Protein AF-M5EQW5-F1 (afdb_monomer)

Solvent-accessible surface area (backbone atoms only — not comparable to full-atom values): 9753 Å² total; per-residue (Å²): 136,73,82,73,71,78,78,40,62,32,66,61,55,82,44,81,68,73,25,91,42,50,46,78,41,58,70,82,49,92,64,25,23,41,33,27,66,60,84,42,54,27,28,32,31,38,38,28,16,34,90,85,70,48,81,58,46,71,46,79,42,71,36,50,47,76,36,73,44,80,55,59,58,86,21,30,33,40,26,43,65,37,63,43,69,68,61,92,70,88,64,86,80,49,60,92,35,48,46,78,45,80,47,77,56,98,62,33,34,35,34,34,38,31,26,69,30,84,82,45,53,41,59,50,33,33,39,35,24,45,56,90,46,78,73,48,77,51,67,46,56,37,46,44,62,34,69,43,86,68,51,69,44,48,51,91,49,41,64,44,76,45,75,56,58,82,63,78,82,80,127

Organism: NCBI:txid1297569

Mean predicted aligned error: 12.32 Å

Radius of gyration: 16.64 Å; Cα contacts (8 Å, |Δi|>4): 388; chains: 1; bounding box: 41×38×47 Å

Nearest PDB structures (foldseek):
  2xsk-assembly1_A  TM=4.356E-01  e=1.406E+00  Escherichia coli
  3rj2-assembly1_X  TM=3.440E-01  e=1.129E+00  Singapore grouper iridovirus
  3cmg-assembly1_A  TM=2.013E-01  e=9.065E-02  Bacteroides fragilis NCTC 9343
  3idu-assembly1_A  TM=4.385E-01  e=5.240E+00  Pyrococcus furiosus

Sequence (171 aa):
MSESYKNHAGILNKIDLGGGCADFTNLGTNNPKLFNKCGRQKTIKVVNWDKNGNPVATRWFHLEDGRERPVAFPGFQMAISEVREFEDKGDDDGSALISLTKQTHSGYVVWDIENRSPDRWNAISYSAFYGTRKFMDVTYALAPTERINFWGAFEDENPLMYLNWSRLDPY

Structure (mmCIF, N/CA/C/O backbone):
data_AF-M5EQW5-F1
#
_entry.id   AF-M5EQW5-F1
#
loop_
_atom_site.group_PDB
_atom_site.id
_atom_site.type_symbol
_atom_site.label_atom_id
_atom_site.label_alt_id
_atom_site.label_comp_id
_atom_site.label_asym_id
_atom_site.label_entity_id
_atom_site.label_seq_id
_atom_site.pdbx_PDB_ins_code
_atom_site.Cartn_x
_atom_site.Cartn_y
_atom_site.Cartn_z
_atom_site.occupancy
_atom_site.B_iso_or_equiv
_atom_site.auth_seq_id
_atom_site.auth_comp_id
_atom_site.auth_asym_id
_atom_site.auth_atom_id
_atom_site.pdbx_PDB_model_num
ATOM 1 N N . MET A 1 1 ? 9.150 12.277 -12.974 1.00 36.41 1 MET A N 1
ATOM 2 C CA . MET A 1 1 ? 8.219 12.166 -11.829 1.00 36.41 1 MET A CA 1
ATOM 3 C C . MET A 1 1 ? 7.215 13.304 -11.953 1.00 36.41 1 MET A C 1
ATOM 5 O O . MET A 1 1 ? 7.630 14.450 -11.867 1.00 36.41 1 MET A O 1
ATOM 9 N N . SER A 1 2 ? 5.962 13.007 -12.311 1.00 30.52 2 SER A N 1
ATOM 10 C CA . SER A 1 2 ? 4.927 14.000 -12.647 1.00 30.52 2 SER A CA 1
ATOM 11 C C . SER A 1 2 ? 4.398 14.735 -11.409 1.00 30.52 2 SER A C 1
ATOM 13 O O . SER A 1 2 ? 4.364 14.193 -10.315 1.00 30.52 2 SER A O 1
ATOM 15 N N . GLU A 1 3 ? 3.965 15.984 -11.566 1.00 26.56 3 GLU A N 1
ATOM 16 C CA . GLU A 1 3 ? 3.531 16.878 -10.480 1.00 26.56 3 GLU A CA 1
ATOM 17 C C . GLU A 1 3 ? 2.278 16.426 -9.694 1.00 26.56 3 GLU A C 1
ATOM 19 O O . GLU A 1 3 ? 1.922 17.071 -8.706 1.00 26.56 3 GLU A O 1
ATOM 24 N N . SER A 1 4 ? 1.621 15.312 -10.050 1.00 35.16 4 SER A N 1
ATOM 25 C CA . SER A 1 4 ? 0.377 14.878 -9.386 1.00 35.16 4 SER A CA 1
ATOM 26 C C . SER A 1 4 ? 0.576 14.339 -7.959 1.00 35.16 4 SER A C 1
ATOM 28 O O . SER A 1 4 ? -0.380 14.296 -7.180 1.00 35.16 4 SER A O 1
ATOM 30 N N . TYR A 1 5 ? 1.812 14.004 -7.564 1.00 36.44 5 TYR A N 1
ATOM 31 C CA . TYR A 1 5 ? 2.128 13.490 -6.222 1.00 36.44 5 TYR A CA 1
ATOM 32 C C . TYR A 1 5 ? 1.870 14.495 -5.093 1.00 36.44 5 TYR A C 1
ATOM 34 O O . TYR A 1 5 ? 1.563 14.094 -3.973 1.00 36.44 5 TYR A O 1
ATOM 42 N N . LYS A 1 6 ? 1.997 15.802 -5.357 1.00 36.28 6 LYS A N 1
ATOM 43 C CA . LYS A 1 6 ? 1.985 16.823 -4.294 1.00 36.28 6 LYS A CA 1
ATOM 44 C C . LYS A 1 6 ? 0.599 17.097 -3.701 1.00 36.28 6 LYS A C 1
ATOM 46 O O . LYS A 1 6 ? 0.527 17.636 -2.604 1.00 36.28 6 LYS A O 1
ATOM 51 N N . ASN A 1 7 ? -0.478 16.693 -4.375 1.00 38.28 7 ASN A N 1
ATOM 52 C CA . ASN A 1 7 ? -1.844 17.079 -3.999 1.00 38.28 7 ASN A CA 1
ATOM 53 C C . ASN A 1 7 ? -2.692 15.965 -3.365 1.00 38.28 7 ASN A C 1
ATOM 55 O O . ASN A 1 7 ? -3.861 16.204 -3.078 1.00 38.28 7 ASN A O 1
ATOM 59 N N . HIS A 1 8 ? -2.130 14.776 -3.122 1.00 39.88 8 HIS A N 1
ATOM 60 C CA . HIS A 1 8 ? -2.871 13.651 -2.526 1.00 39.88 8 HIS A CA 1
ATOM 61 C C . HIS A 1 8 ? -2.487 13.365 -1.066 1.00 39.88 8 HIS A C 1
ATOM 63 O O . HIS A 1 8 ? -3.078 12.494 -0.433 1.00 39.88 8 HIS A O 1
ATOM 69 N N . ALA A 1 9 ? -1.529 14.108 -0.503 1.00 43.44 9 ALA A N 1
ATOM 70 C CA . ALA A 1 9 ? -1.245 14.076 0.927 1.00 43.44 9 ALA A CA 1
ATOM 71 C C . ALA A 1 9 ? -2.292 14.927 1.660 1.00 43.44 9 ALA A C 1
ATOM 73 O O . ALA A 1 9 ? -2.102 16.118 1.900 1.00 43.44 9 ALA A O 1
ATOM 74 N N . GLY A 1 10 ? -3.439 14.320 1.955 1.00 40.41 10 GLY A N 1
ATOM 75 C CA . GLY A 1 10 ? -4.458 14.916 2.804 1.00 40.41 10 GLY A CA 1
ATOM 76 C C . GLY A 1 10 ? -3.909 15.377 4.149 1.00 40.41 10 GLY A C 1
ATOM 77 O O . GLY A 1 10 ? -3.150 14.652 4.795 1.00 40.41 10 GLY A O 1
ATOM 78 N N . ILE A 1 11 ? -4.323 16.562 4.603 1.00 45.69 11 ILE A N 1
ATOM 79 C CA . ILE A 1 11 ? -4.171 16.951 6.007 1.00 45.69 11 ILE A CA 1
ATOM 80 C C . ILE A 1 11 ? -5.033 15.986 6.821 1.00 45.69 11 ILE A C 1
ATOM 82 O O . ILE A 1 11 ? -6.259 16.048 6.804 1.00 45.69 11 ILE A O 1
ATOM 86 N N . LEU A 1 12 ? -4.367 15.068 7.511 1.00 52.72 12 LEU A N 1
ATOM 87 C CA . LEU A 1 12 ? -4.987 14.082 8.383 1.00 52.72 12 LEU A CA 1
ATOM 88 C C . LEU A 1 12 ? -5.749 14.754 9.523 1.00 52.72 12 LEU A C 1
ATOM 90 O O . LEU A 1 12 ? -5.180 15.106 10.554 1.00 52.72 12 LEU A O 1
ATOM 94 N N . ASN A 1 13 ? -7.060 14.865 9.352 1.00 52.28 13 ASN A N 1
ATOM 95 C CA . ASN A 1 13 ? -7.970 15.135 10.451 1.00 52.28 13 ASN A CA 1
ATOM 96 C C . ASN A 1 13 ? -8.268 13.807 11.144 1.00 52.28 13 ASN A C 1
ATOM 98 O O . ASN A 1 13 ? -9.056 13.008 10.644 1.00 52.28 13 ASN A O 1
ATOM 102 N N . LYS A 1 14 ? -7.600 13.556 12.274 1.00 54.47 14 LYS A N 1
ATOM 103 C CA . LYS A 1 14 ? -7.862 12.393 13.126 1.00 54.47 14 LYS A CA 1
ATOM 104 C C . LYS A 1 14 ? -9.332 12.406 13.553 1.00 54.47 14 LYS A C 1
ATOM 106 O O . LYS A 1 14 ? -9.741 13.277 14.316 1.00 54.47 14 LYS A O 1
ATOM 111 N N . ILE A 1 15 ? -10.097 11.415 13.108 1.00 55.00 15 ILE A N 1
ATOM 112 C CA . ILE A 1 15 ? -11.393 11.077 13.698 1.00 55.00 15 ILE A CA 1
ATOM 113 C C . ILE A 1 15 ? -11.180 9.763 14.448 1.00 55.00 15 ILE A C 1
ATOM 115 O O . ILE A 1 15 ? -10.994 8.713 13.836 1.00 55.00 15 ILE A O 1
ATOM 119 N N . ASP A 1 16 ? -11.106 9.839 15.774 1.00 54.22 16 ASP A N 1
ATOM 120 C CA . ASP A 1 16 ? -11.009 8.655 16.627 1.00 54.22 16 ASP A CA 1
ATOM 121 C C . ASP A 1 16 ? -12.430 8.174 16.933 1.00 54.22 16 ASP A C 1
ATOM 123 O O . ASP A 1 16 ? -13.146 8.791 17.719 1.00 54.22 16 ASP A O 1
ATOM 127 N N . LEU A 1 17 ? -12.865 7.115 16.247 1.00 53.16 17 LEU A N 1
ATOM 128 C CA . LEU A 1 17 ? -14.200 6.532 16.422 1.00 53.16 17 LEU A CA 1
ATOM 129 C C . LEU A 1 17 ? -14.217 5.392 17.459 1.00 53.16 17 LEU A C 1
ATOM 131 O O . LEU A 1 17 ? -15.228 4.705 17.579 1.00 53.16 17 LEU A O 1
ATOM 135 N N . GLY A 1 18 ? -13.128 5.194 18.221 1.00 52.00 18 GLY A N 1
ATOM 136 C CA . GLY A 1 18 ? -13.068 4.202 19.306 1.00 52.00 18 GLY A CA 1
ATOM 137 C C . GLY A 1 18 ? -11.816 3.318 19.334 1.00 52.00 18 GLY A C 1
ATOM 138 O O . GLY A 1 18 ? -11.889 2.183 19.798 1.00 52.00 18 GLY A O 1
ATOM 139 N N . GLY A 1 19 ? -10.667 3.793 18.843 1.00 55.34 19 GLY A N 1
ATOM 140 C CA . GLY A 1 19 ? -9.474 2.971 18.609 1.00 55.34 19 GLY A CA 1
ATOM 141 C C . GLY A 1 19 ? -8.293 3.237 19.542 1.00 55.34 19 GLY A C 1
ATOM 142 O O . GLY A 1 19 ? -7.162 3.049 19.114 1.00 55.34 19 GLY A O 1
ATOM 143 N N . GLY A 1 20 ? -8.519 3.674 20.787 1.00 71.38 20 GLY A N 1
ATOM 144 C CA . GLY A 1 20 ? -7.552 4.416 21.624 1.00 71.38 20 GLY A CA 1
ATOM 145 C C . GLY A 1 20 ? -6.122 3.869 21.823 1.00 71.38 20 GLY A C 1
ATOM 146 O O . GLY A 1 20 ? -5.257 4.603 22.307 1.00 71.38 20 GLY A O 1
ATOM 147 N N . CYS A 1 21 ? -5.830 2.620 21.450 1.00 83.38 21 CYS A N 1
ATOM 148 C CA . CYS A 1 21 ? -4.487 2.040 21.506 1.00 83.38 21 CYS A CA 1
ATOM 149 C C . CYS A 1 21 ? -3.774 1.910 20.142 1.00 83.38 21 CYS A C 1
ATOM 151 O O . CYS A 1 21 ? -2.619 1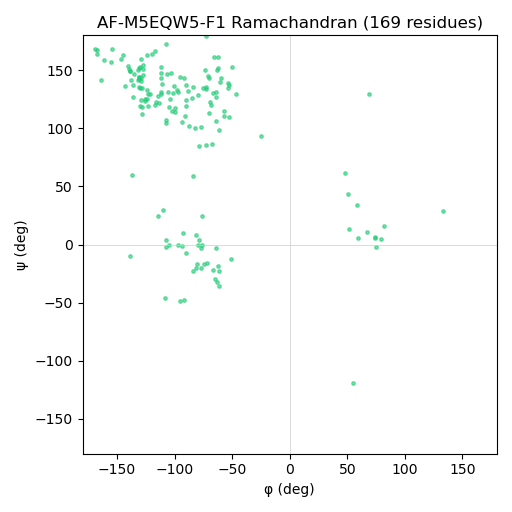.499 20.105 1.00 83.38 21 CYS A O 1
ATOM 153 N N . ALA A 1 22 ? -4.399 2.309 19.036 1.00 86.19 22 ALA A N 1
ATOM 154 C CA . ALA A 1 22 ? -3.723 2.573 17.768 1.00 86.19 22 ALA A CA 1
ATOM 155 C C . ALA A 1 22 ? -3.781 4.074 17.468 1.00 86.19 22 ALA A C 1
ATOM 157 O O . ALA A 1 22 ? -4.728 4.755 17.855 1.00 86.19 22 ALA A O 1
ATOM 158 N N . ASP A 1 23 ? -2.761 4.609 16.808 1.00 87.31 23 ASP A N 1
ATOM 159 C CA . ASP A 1 23 ? -2.720 6.033 16.481 1.00 87.31 23 ASP A CA 1
ATOM 160 C C . ASP A 1 23 ? -2.052 6.285 15.138 1.00 87.31 23 ASP A C 1
ATOM 162 O O . ASP A 1 23 ? -1.320 5.440 14.624 1.00 87.31 23 ASP A O 1
ATOM 166 N N . PHE A 1 24 ? -2.274 7.474 14.591 1.00 84.44 24 PHE A N 1
ATOM 167 C CA . PHE A 1 24 ? -1.453 7.953 13.496 1.00 84.44 24 PHE A CA 1
ATOM 168 C C . PHE A 1 24 ? -0.257 8.735 14.039 1.00 84.44 24 PHE A C 1
ATOM 170 O O . PHE A 1 24 ? -0.392 9.575 14.928 1.00 84.44 24 PHE A O 1
ATOM 177 N N . THR A 1 25 ? 0.916 8.501 13.465 1.00 83.12 25 THR A N 1
ATOM 178 C CA . THR A 1 25 ? 2.125 9.292 13.698 1.00 83.12 25 THR A CA 1
ATOM 179 C C . THR A 1 25 ? 2.556 9.968 12.399 1.00 83.12 25 THR A C 1
ATOM 181 O O . THR A 1 25 ? 2.063 9.663 11.309 1.00 83.12 25 THR A O 1
ATOM 184 N N . ASN A 1 26 ? 3.466 10.938 12.512 1.00 77.38 26 ASN A N 1
ATOM 185 C CA . ASN A 1 26 ? 4.018 11.667 11.367 1.00 77.38 26 ASN A CA 1
ATOM 186 C C . ASN A 1 26 ? 2.953 12.391 10.505 1.00 77.38 26 ASN A C 1
ATOM 188 O O . ASN A 1 26 ? 3.072 12.482 9.280 1.00 77.38 26 ASN A O 1
ATOM 192 N N . LEU A 1 27 ? 1.895 12.890 11.158 1.00 75.56 27 LEU A N 1
ATOM 193 C CA . LEU A 1 27 ? 0.831 13.685 10.539 1.00 75.56 27 LEU A CA 1
ATOM 194 C C . LEU A 1 27 ? 1.373 15.002 9.963 1.00 75.56 27 LEU A C 1
ATOM 196 O O . LEU A 1 27 ? 2.360 15.542 10.454 1.00 75.56 27 LEU A O 1
ATOM 200 N N . GLY A 1 28 ? 0.719 15.532 8.924 1.00 65.06 28 GLY A N 1
ATOM 201 C CA . GLY A 1 28 ? 1.148 16.772 8.258 1.00 65.06 28 GLY A CA 1
ATOM 202 C C . GLY A 1 28 ? 2.394 16.617 7.378 1.00 65.06 28 GLY A C 1
ATOM 203 O O . GLY A 1 28 ? 2.894 17.603 6.842 1.00 65.06 28 GLY A O 1
ATOM 204 N N . THR A 1 29 ? 2.886 15.387 7.209 1.00 67.75 29 THR A N 1
ATOM 205 C CA . THR A 1 29 ? 3.959 15.044 6.270 1.00 67.75 29 THR A CA 1
ATOM 206 C C . THR A 1 29 ? 3.408 14.264 5.076 1.00 67.75 29 THR A C 1
ATOM 208 O O . THR A 1 29 ? 2.253 13.843 5.064 1.00 67.75 29 THR A O 1
ATOM 211 N N . ASN A 1 30 ? 4.253 14.021 4.076 1.00 62.94 30 ASN A N 1
ATOM 212 C CA . ASN A 1 30 ? 3.942 13.132 2.954 1.00 62.94 30 ASN A CA 1
ATOM 213 C C . ASN A 1 30 ? 4.098 11.634 3.290 1.00 62.94 30 ASN A C 1
ATOM 215 O O . ASN A 1 30 ? 3.960 10.802 2.398 1.00 62.94 30 ASN A O 1
ATOM 219 N N . ASN A 1 31 ? 4.410 11.284 4.543 1.00 69.44 31 ASN A N 1
ATOM 220 C CA . ASN A 1 31 ? 4.608 9.906 4.986 1.00 69.44 31 ASN A CA 1
ATOM 221 C C . ASN A 1 31 ? 3.943 9.652 6.349 1.00 69.44 31 ASN A C 1
ATOM 223 O O . ASN A 1 31 ? 4.635 9.338 7.325 1.00 69.44 31 ASN A O 1
ATOM 227 N N . PRO A 1 32 ? 2.619 9.828 6.459 1.00 75.06 32 PRO A N 1
ATOM 228 C CA . PRO A 1 32 ? 1.929 9.491 7.688 1.00 75.06 32 PRO A CA 1
ATOM 229 C C . PRO A 1 32 ? 2.054 7.993 7.960 1.00 75.06 32 PRO A C 1
ATOM 231 O O . PRO A 1 32 ? 2.171 7.173 7.045 1.00 75.06 32 PRO A O 1
ATOM 234 N N . LYS A 1 33 ? 2.041 7.628 9.238 1.00 79.62 33 LYS A N 1
ATOM 235 C CA . LYS A 1 33 ? 2.194 6.241 9.668 1.00 79.62 33 LYS A CA 1
ATOM 236 C C . LYS A 1 33 ? 1.096 5.858 10.640 1.00 79.62 33 LYS A C 1
ATOM 238 O O . LYS A 1 33 ? 0.561 6.698 11.350 1.00 79.62 33 LYS A O 1
ATOM 243 N N . LEU A 1 34 ? 0.785 4.575 10.671 1.00 83.12 34 LEU A N 1
ATOM 244 C CA . LEU A 1 34 ? -0.064 3.939 11.658 1.00 83.12 34 LEU A CA 1
ATOM 245 C C . LEU A 1 34 ? 0.832 3.286 12.708 1.00 83.12 34 LEU A C 1
ATOM 247 O O . LEU A 1 34 ? 1.779 2.594 12.346 1.00 83.12 34 LEU A O 1
ATOM 251 N N . PHE A 1 35 ? 0.535 3.490 13.983 1.00 87.19 35 PHE A N 1
ATOM 252 C CA . PHE A 1 35 ? 1.294 2.980 15.117 1.00 87.19 35 PHE A CA 1
ATOM 253 C C . PHE A 1 35 ? 0.390 2.156 16.035 1.00 87.19 35 PHE A C 1
ATOM 255 O O . PHE A 1 35 ? -0.702 2.599 16.393 1.00 87.19 35 PHE A O 1
ATOM 262 N N . ASN A 1 36 ? 0.850 0.970 16.433 1.00 86.12 36 ASN A N 1
ATOM 263 C CA . ASN A 1 36 ? 0.166 0.124 17.409 1.00 86.12 36 ASN A CA 1
ATOM 264 C C . ASN A 1 36 ? 0.848 0.237 18.785 1.00 86.12 36 ASN A C 1
ATOM 266 O O . ASN A 1 36 ? 1.988 -0.191 18.939 1.00 86.12 36 ASN A O 1
ATOM 270 N N . LYS A 1 37 ? 0.135 0.773 19.785 1.00 91.19 37 LYS A N 1
ATOM 271 C CA . LYS A 1 37 ? 0.557 0.857 21.200 1.00 91.19 37 LYS A CA 1
ATOM 272 C C . LYS A 1 37 ? -0.321 0.002 22.124 1.00 91.19 37 LYS A C 1
ATOM 274 O O . LYS A 1 37 ? -0.473 0.311 23.304 1.00 91.19 37 LYS A O 1
ATOM 279 N N . CYS A 1 38 ? -0.964 -1.035 21.589 1.00 85.19 38 CYS A N 1
ATOM 280 C CA . CYS A 1 38 ? -1.935 -1.854 22.313 1.00 85.19 38 CYS A CA 1
ATOM 281 C C . CYS A 1 38 ? -1.324 -2.912 23.246 1.00 85.19 38 CYS A C 1
ATOM 283 O O . CYS A 1 38 ? -2.089 -3.654 23.865 1.00 85.19 38 CYS A O 1
ATOM 285 N N . GLY A 1 39 ? 0.005 -3.029 23.344 1.00 86.31 39 GLY A N 1
ATOM 286 C CA . GLY A 1 39 ? 0.686 -4.047 24.155 1.00 86.31 39 GLY A CA 1
ATOM 287 C C . GLY A 1 39 ? 0.629 -5.458 23.553 1.00 86.31 39 GLY A C 1
ATOM 288 O O . GLY A 1 39 ? 0.976 -6.430 24.218 1.00 86.31 39 GLY A O 1
ATOM 289 N N . ARG A 1 40 ? 0.103 -5.589 2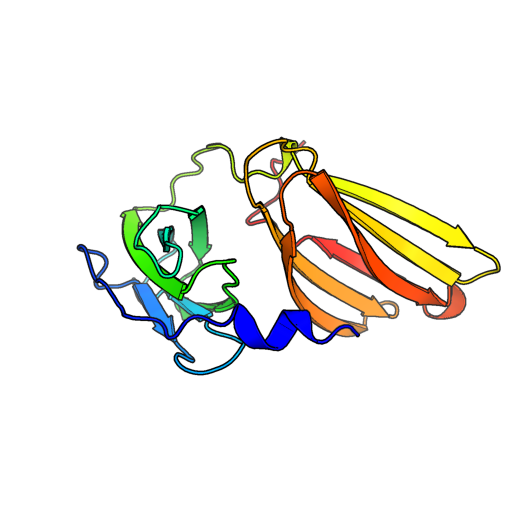2.328 1.00 85.06 40 ARG A N 1
ATOM 290 C CA . ARG A 1 40 ? -0.064 -6.839 21.566 1.00 85.06 40 ARG A CA 1
ATOM 291 C C . ARG A 1 40 ? -0.405 -6.538 20.108 1.00 85.06 40 ARG A C 1
ATOM 293 O O . ARG A 1 40 ? -0.844 -5.432 19.788 1.00 85.06 40 ARG A O 1
ATOM 300 N N . GLN A 1 41 ? -0.264 -7.540 19.243 1.00 79.31 41 GLN A N 1
ATOM 301 C CA . GLN A 1 41 ? -0.663 -7.447 17.839 1.00 79.31 41 GLN A CA 1
ATOM 302 C C . GLN A 1 41 ? -2.161 -7.148 17.663 1.00 79.31 41 GLN A C 1
ATOM 304 O O . GLN A 1 41 ? -3.000 -7.637 18.427 1.00 79.31 41 GLN A O 1
ATOM 309 N N . LYS A 1 42 ? -2.494 -6.339 16.653 1.00 81.12 42 LYS A N 1
ATOM 310 C CA . LYS A 1 42 ? -3.865 -5.898 16.352 1.00 81.12 42 LYS A CA 1
ATOM 311 C C . LYS A 1 42 ? -4.154 -5.853 14.861 1.00 81.12 42 LYS A C 1
ATOM 313 O O . LYS A 1 42 ? -3.256 -5.612 14.056 1.00 81.12 42 LYS A O 1
ATOM 318 N N . THR A 1 43 ? -5.435 -6.003 14.535 1.00 77.31 43 THR A N 1
ATOM 319 C CA . THR A 1 43 ? -6.001 -5.686 13.223 1.00 77.31 43 THR A CA 1
ATOM 320 C C . THR A 1 43 ? -6.674 -4.313 13.313 1.00 77.31 43 THR A C 1
ATOM 322 O O . THR A 1 43 ? -7.609 -4.122 14.091 1.00 77.31 43 THR A O 1
ATOM 325 N N . ILE A 1 44 ? -6.184 -3.336 12.553 1.00 78.12 44 ILE A N 1
ATOM 326 C CA . ILE A 1 44 ? -6.608 -1.932 12.617 1.00 78.12 44 ILE A CA 1
ATOM 327 C C . ILE A 1 44 ? -7.253 -1.539 11.290 1.00 78.12 44 ILE A C 1
ATOM 329 O O . ILE A 1 44 ? -6.616 -1.626 10.242 1.00 78.12 44 ILE A O 1
ATOM 333 N N . LYS A 1 45 ? -8.505 -1.082 11.327 1.00 78.06 45 LYS A N 1
ATOM 334 C CA . LYS A 1 45 ? -9.216 -0.566 10.157 1.00 78.06 45 LYS A CA 1
ATOM 335 C C . LYS A 1 45 ? -8.982 0.928 10.023 1.00 78.06 45 LYS A C 1
ATOM 337 O O . LYS A 1 45 ? -9.320 1.700 10.923 1.00 78.06 45 LYS A O 1
ATOM 342 N N . VAL A 1 46 ? -8.480 1.334 8.869 1.00 77.50 46 VAL A N 1
ATOM 343 C CA . VAL A 1 46 ? -8.407 2.735 8.467 1.00 77.50 46 VAL A CA 1
ATOM 344 C C . VAL A 1 46 ? -9.364 2.964 7.311 1.00 77.50 46 VAL A C 1
ATOM 346 O O . VAL A 1 46 ? -9.333 2.242 6.316 1.00 77.50 46 VAL A O 1
ATOM 349 N N . VAL A 1 47 ? -10.200 3.985 7.441 1.00 71.19 47 VAL A N 1
ATOM 350 C CA . VAL A 1 47 ? -11.097 4.457 6.382 1.00 71.19 47 VAL A CA 1
ATOM 351 C C . VAL A 1 47 ? -10.610 5.824 5.936 1.00 71.19 47 VAL A C 1
ATOM 353 O O . VAL A 1 47 ? -10.131 6.606 6.759 1.00 71.19 47 VAL A O 1
ATOM 356 N N . ASN A 1 48 ? -10.713 6.113 4.644 1.00 72.62 48 ASN A N 1
ATOM 357 C CA . ASN A 1 48 ? -10.362 7.416 4.102 1.00 72.62 48 ASN A CA 1
ATOM 358 C C . ASN A 1 48 ? -11.454 7.974 3.193 1.00 72.62 48 ASN A C 1
ATOM 360 O O . ASN A 1 48 ? -12.171 7.234 2.519 1.00 72.62 48 ASN A O 1
ATOM 364 N N . TRP A 1 49 ? -11.505 9.302 3.142 1.00 65.88 49 TRP A N 1
ATOM 365 C CA . TRP A 1 49 ? -12.458 10.071 2.355 1.00 65.88 49 TRP A CA 1
ATOM 366 C C . TRP A 1 49 ? -11.748 11.096 1.468 1.00 65.88 49 TRP A C 1
ATOM 368 O O . TRP A 1 49 ? -10.631 11.537 1.764 1.00 65.88 49 TRP A O 1
ATOM 378 N N . ASP A 1 50 ? -12.393 11.478 0.368 1.00 62.31 50 ASP A N 1
ATOM 379 C CA . ASP A 1 50 ? -11.955 12.581 -0.486 1.00 62.31 50 ASP A CA 1
ATOM 380 C C . ASP A 1 50 ? -12.202 13.947 0.193 1.00 62.31 50 ASP A C 1
ATOM 382 O O . ASP A 1 50 ? -12.715 14.041 1.310 1.00 62.31 50 ASP A O 1
ATOM 386 N N . LYS A 1 51 ? -11.838 15.041 -0.487 1.00 59.50 51 LYS A N 1
ATOM 387 C CA . LYS A 1 51 ? -12.059 16.412 0.014 1.00 59.50 51 LYS A CA 1
ATOM 388 C C . LYS A 1 51 ? -13.536 16.780 0.219 1.00 59.50 51 LYS A C 1
ATOM 390 O O . LYS A 1 51 ? -13.814 17.762 0.898 1.00 59.50 51 LYS A O 1
ATOM 395 N N . ASN A 1 52 ? -14.456 16.036 -0.390 1.00 60.94 52 ASN A N 1
ATOM 396 C CA . ASN A 1 52 ? -15.895 16.267 -0.323 1.00 60.94 52 ASN A CA 1
ATOM 397 C C . ASN A 1 52 ? -16.567 15.387 0.746 1.00 60.94 52 ASN A C 1
ATOM 399 O O . ASN A 1 52 ? -17.780 15.471 0.918 1.00 60.94 52 ASN A O 1
ATOM 403 N N . GLY A 1 53 ? -15.804 14.546 1.456 1.00 58.41 53 GLY A N 1
ATOM 404 C CA . GLY A 1 53 ? -16.333 13.626 2.460 1.00 58.41 53 GLY A CA 1
ATOM 405 C C . GLY A 1 53 ? -16.902 12.329 1.880 1.00 58.41 53 GLY A C 1
ATOM 406 O O . GLY A 1 53 ? -17.612 11.619 2.589 1.00 58.41 53 GLY A O 1
ATOM 407 N N . ASN A 1 54 ? -16.594 11.984 0.624 1.00 59.16 54 ASN A N 1
ATOM 408 C CA . ASN A 1 54 ? -16.984 10.698 0.042 1.00 59.16 54 ASN A CA 1
ATOM 409 C C . ASN A 1 54 ? -15.971 9.613 0.422 1.00 59.16 54 ASN A C 1
ATOM 411 O O . ASN A 1 54 ? -14.770 9.873 0.329 1.00 59.16 54 ASN A O 1
ATOM 415 N N . PRO A 1 55 ? -16.404 8.404 0.822 1.00 61.22 55 PRO A N 1
ATOM 416 C CA . PRO A 1 55 ? -15.486 7.314 1.130 1.00 61.22 55 PRO A CA 1
ATOM 417 C C . PRO A 1 55 ? -14.714 6.907 -0.129 1.00 61.22 55 PRO A C 1
ATOM 419 O O . PRO A 1 55 ? -15.298 6.709 -1.190 1.00 61.22 55 PRO A O 1
ATOM 422 N N . VAL A 1 56 ? -13.394 6.793 -0.002 1.00 61.00 56 VAL A N 1
ATOM 423 C CA . VAL A 1 56 ? -12.481 6.491 -1.114 1.00 61.00 56 VAL A CA 1
ATOM 424 C C . VAL A 1 56 ? -11.926 5.079 -0.993 1.00 61.00 56 VAL A C 1
ATOM 426 O O . VAL A 1 56 ? -11.885 4.347 -1.977 1.00 61.00 56 VAL A O 1
ATOM 429 N N . ALA A 1 57 ? -11.485 4.689 0.201 1.00 63.56 57 ALA A N 1
ATOM 430 C CA . ALA A 1 57 ? -11.022 3.338 0.472 1.00 63.56 57 ALA A CA 1
ATOM 431 C C . ALA A 1 57 ? -11.169 2.985 1.960 1.00 63.56 57 ALA A C 1
ATOM 433 O O . ALA A 1 57 ? -11.471 3.795 2.841 1.00 63.56 57 ALA A O 1
ATOM 434 N N . THR A 1 58 ? -11.001 1.702 2.229 1.00 67.25 58 THR A N 1
ATOM 435 C CA . THR A 1 58 ? -10.917 1.119 3.561 1.00 67.25 58 THR A CA 1
ATOM 436 C C . THR A 1 58 ? -9.780 0.120 3.519 1.00 67.25 58 THR A C 1
ATOM 438 O O . THR A 1 58 ? -9.658 -0.608 2.538 1.00 67.25 58 THR A O 1
ATOM 441 N N . ARG A 1 59 ? -8.942 0.080 4.554 1.00 71.12 59 ARG A N 1
ATOM 442 C CA . ARG A 1 59 ? -7.906 -0.946 4.678 1.00 71.12 59 ARG A CA 1
ATOM 443 C C . ARG A 1 59 ? -7.775 -1.465 6.080 1.00 71.12 59 ARG A C 1
ATOM 445 O O . ARG A 1 59 ? -7.943 -0.730 7.051 1.00 71.12 59 ARG A O 1
ATOM 452 N N . TRP A 1 60 ? -7.381 -2.720 6.137 1.00 71.69 60 TRP A N 1
ATOM 453 C CA . TRP A 1 60 ? -6.996 -3.395 7.350 1.00 71.69 60 TRP A CA 1
ATOM 454 C C . TRP A 1 60 ? -5.478 -3.444 7.440 1.00 71.69 60 TRP A C 1
ATOM 456 O O . TRP A 1 60 ? -4.778 -3.700 6.464 1.00 71.69 60 TRP A O 1
ATOM 466 N N . PHE A 1 61 ? -4.967 -3.154 8.627 1.00 74.44 61 PHE A N 1
ATOM 467 C CA . PHE A 1 61 ? -3.554 -3.188 8.932 1.00 74.44 61 PHE A CA 1
ATOM 468 C C . PHE A 1 61 ? -3.323 -4.128 10.101 1.00 74.44 61 PHE A C 1
ATOM 470 O O . PHE A 1 61 ? -3.812 -3.893 11.204 1.00 74.44 61 PHE A O 1
ATOM 477 N N . HIS A 1 62 ? -2.536 -5.167 9.865 1.00 74.25 62 HIS A N 1
ATOM 478 C CA . HIS A 1 62 ? -2.056 -6.050 10.915 1.00 74.25 62 HIS A CA 1
ATOM 479 C C . HIS A 1 62 ? -0.714 -5.525 11.424 1.00 74.25 62 HIS A C 1
ATOM 481 O O . HIS A 1 62 ? 0.271 -5.507 10.677 1.00 74.25 62 HIS A O 1
ATOM 487 N N . LEU A 1 63 ? -0.694 -5.020 12.656 1.00 72.12 63 LEU A N 1
ATOM 488 C CA . LEU A 1 63 ? 0.499 -4.447 13.278 1.00 72.12 63 LEU A CA 1
ATOM 489 C C . LEU A 1 63 ? 0.830 -5.202 14.558 1.00 72.12 63 LEU A C 1
ATOM 491 O O . LEU A 1 63 ? -0.013 -5.325 15.445 1.00 72.12 63 LEU A O 1
ATOM 495 N N . GLU A 1 64 ? 2.087 -5.617 14.679 1.00 75.94 64 GLU A N 1
ATOM 496 C CA . GLU A 1 64 ? 2.681 -6.037 15.949 1.00 75.94 64 GLU A CA 1
ATOM 497 C C . GLU A 1 64 ? 2.710 -4.879 16.950 1.00 75.94 64 GLU A C 1
ATOM 499 O O . GLU A 1 64 ? 2.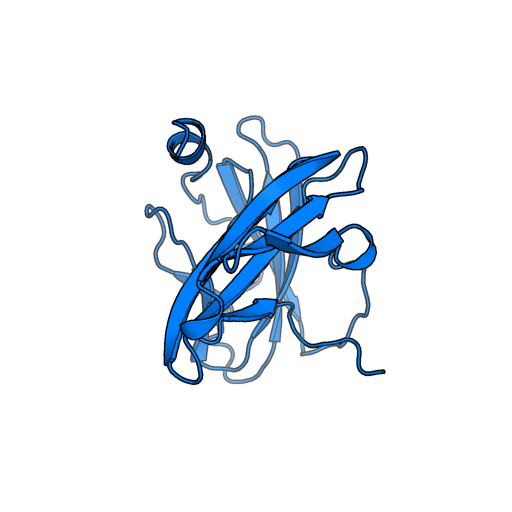625 -3.705 16.574 1.00 75.94 64 GLU A O 1
ATOM 504 N N . ASP A 1 65 ? 2.858 -5.208 18.229 1.00 82.75 65 ASP A N 1
ATOM 505 C CA . ASP A 1 65 ? 3.022 -4.195 19.267 1.00 82.75 65 ASP A CA 1
ATOM 506 C C . ASP A 1 65 ? 4.269 -3.327 19.035 1.00 82.75 65 ASP A C 1
ATOM 508 O O . ASP A 1 65 ? 5.323 -3.810 18.611 1.00 82.75 65 ASP A O 1
ATOM 512 N N . GLY A 1 66 ? 4.141 -2.026 19.286 1.00 84.19 66 GLY A N 1
ATOM 513 C CA . GLY A 1 66 ? 5.224 -1.056 19.150 1.00 84.19 66 GLY A CA 1
ATOM 514 C C . GLY A 1 66 ? 5.705 -0.822 17.714 1.00 84.19 66 GLY A C 1
ATOM 515 O O . GLY A 1 66 ? 6.745 -0.189 17.519 1.00 84.19 66 GLY A O 1
ATOM 516 N N . ARG A 1 67 ? 4.995 -1.318 16.690 1.00 81.38 67 ARG A N 1
ATOM 517 C CA . ARG A 1 67 ? 5.371 -1.109 15.284 1.00 81.38 67 ARG A CA 1
ATOM 518 C C . ARG A 1 67 ? 4.652 0.075 14.661 1.00 81.38 67 ARG A C 1
ATOM 520 O O . ARG A 1 67 ? 3.472 0.310 14.907 1.00 81.38 67 ARG A O 1
ATOM 527 N N . GLU A 1 68 ? 5.383 0.767 13.791 1.00 81.19 68 GLU A N 1
ATOM 528 C CA . GLU A 1 68 ? 4.836 1.743 12.855 1.00 81.19 68 GLU A CA 1
ATOM 529 C C . GLU A 1 68 ? 4.760 1.156 11.445 1.00 81.19 68 GLU A C 1
ATOM 531 O O . GLU A 1 68 ? 5.640 0.399 11.026 1.00 81.19 68 GLU A O 1
ATOM 536 N N . ARG A 1 69 ? 3.754 1.574 10.679 1.00 72.62 69 ARG A N 1
ATOM 537 C CA . ARG A 1 69 ? 3.604 1.242 9.265 1.00 72.62 69 ARG A CA 1
ATOM 538 C C . ARG A 1 69 ? 3.198 2.473 8.458 1.00 72.62 69 ARG A C 1
ATOM 540 O O . ARG A 1 69 ? 2.201 3.098 8.809 1.00 72.62 69 ARG A O 1
ATOM 547 N N . PRO A 1 70 ? 3.917 2.824 7.379 1.00 71.56 70 PRO A N 1
ATOM 548 C CA . PRO A 1 70 ? 3.482 3.869 6.459 1.00 71.56 70 PRO A CA 1
ATOM 549 C C . PRO A 1 70 ? 2.067 3.623 5.932 1.00 71.56 70 PRO A C 1
ATOM 551 O O . PRO A 1 70 ? 1.701 2.493 5.599 1.00 71.56 70 PRO A O 1
ATOM 554 N N . VAL A 1 71 ? 1.283 4.692 5.840 1.00 70.44 71 VAL A N 1
ATOM 555 C CA . VAL A 1 71 ? -0.068 4.685 5.280 1.00 70.44 71 VAL A CA 1
ATOM 556 C C . VAL A 1 71 ? -0.137 5.702 4.156 1.00 70.44 71 VAL A C 1
ATOM 558 O O . VAL A 1 71 ? 0.152 6.873 4.356 1.00 70.44 71 VAL A O 1
ATOM 561 N N . ALA A 1 72 ? -0.559 5.268 2.970 1.00 65.50 72 ALA A N 1
ATOM 562 C CA . ALA A 1 72 ? -0.875 6.176 1.871 1.00 65.50 72 ALA A CA 1
ATOM 563 C C . ALA A 1 72 ? -2.287 5.896 1.368 1.00 65.50 72 ALA A C 1
ATOM 565 O O . ALA A 1 72 ? -2.622 4.765 1.007 1.00 65.50 72 ALA A O 1
ATOM 566 N N . PHE A 1 73 ? -3.116 6.929 1.341 1.00 60.12 73 PHE A N 1
ATOM 567 C CA . PHE A 1 73 ? -4.486 6.862 0.863 1.00 60.12 73 PHE A CA 1
ATOM 568 C C . PHE A 1 73 ? -4.725 7.979 -0.153 1.00 60.12 73 PHE A C 1
ATOM 570 O O . PHE A 1 73 ? -4.213 9.076 0.050 1.00 60.12 73 PHE A O 1
ATOM 577 N N . PRO A 1 74 ? -5.517 7.747 -1.214 1.00 51.03 74 PRO A N 1
ATOM 578 C CA . PRO A 1 74 ? -5.795 8.761 -2.235 1.00 51.03 74 PRO A CA 1
ATOM 579 C C . PRO A 1 74 ? -6.807 9.833 -1.775 1.00 51.03 74 PRO A C 1
ATOM 581 O O . PRO A 1 74 ? -7.495 10.440 -2.587 1.00 51.03 74 PRO A O 1
ATOM 584 N N . GLY A 1 75 ? -6.930 10.064 -0.464 1.00 50.16 75 GLY A N 1
ATOM 585 C CA . GLY A 1 75 ? -7.950 10.919 0.143 1.00 50.16 75 GLY A CA 1
ATOM 586 C C . GLY A 1 75 ? -7.372 12.031 1.016 1.00 50.16 75 GLY A C 1
ATOM 587 O O . GLY A 1 75 ? -6.220 11.979 1.444 1.00 50.16 75 GLY A O 1
ATOM 588 N N . PHE A 1 76 ? -8.207 13.033 1.299 1.00 53.69 76 PHE A N 1
ATOM 589 C CA . PHE A 1 76 ? -7.834 14.180 2.127 1.00 53.69 76 PHE A CA 1
ATOM 590 C C . PHE A 1 76 ? -7.989 13.914 3.629 1.00 53.69 76 PHE A C 1
ATOM 592 O O . PHE A 1 76 ? -7.342 14.5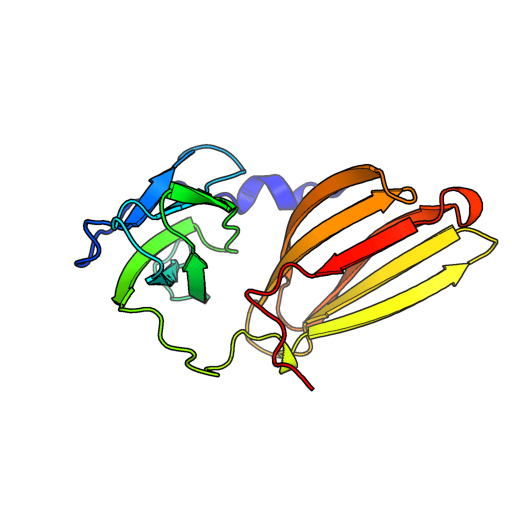84 4.425 1.00 53.69 76 PHE A O 1
ATOM 599 N N . GLN A 1 77 ? -8.835 12.956 4.017 1.00 63.12 77 GLN A N 1
ATOM 600 C CA . GLN A 1 77 ? -9.191 12.679 5.412 1.00 63.12 77 GLN A CA 1
ATOM 601 C C . GLN A 1 77 ? -9.069 11.179 5.697 1.00 63.12 77 GLN A C 1
ATOM 603 O O . GLN A 1 77 ? -9.416 10.368 4.837 1.00 63.12 77 GLN A O 1
ATOM 608 N N . MET A 1 78 ? -8.602 10.795 6.891 1.00 73.19 78 MET A N 1
ATOM 609 C CA . MET A 1 78 ? -8.554 9.392 7.326 1.00 73.19 78 MET A CA 1
ATOM 610 C C . MET A 1 78 ? -8.946 9.244 8.794 1.00 73.19 78 MET A C 1
ATOM 612 O O . MET A 1 78 ? -8.687 10.126 9.609 1.00 73.19 78 MET A O 1
ATOM 616 N N . ALA A 1 79 ? -9.498 8.087 9.137 1.00 75.12 79 ALA A N 1
ATOM 617 C CA . ALA A 1 79 ? -9.891 7.735 10.491 1.00 75.12 79 ALA A CA 1
ATOM 618 C C . ALA A 1 79 ? -9.496 6.293 10.796 1.00 75.12 79 ALA A C 1
ATOM 620 O O . ALA A 1 79 ? -9.655 5.414 9.945 1.00 75.12 79 ALA A O 1
ATOM 621 N N . ILE A 1 80 ? -9.050 6.040 12.027 1.00 78.19 80 ILE A N 1
ATOM 622 C CA . ILE A 1 80 ? -9.065 4.684 12.574 1.00 78.19 80 ILE A CA 1
ATOM 623 C C . ILE A 1 80 ? -10.516 4.430 12.963 1.00 78.19 80 ILE A C 1
ATOM 625 O O . ILE A 1 80 ? -10.999 4.943 13.971 1.00 78.19 80 ILE A O 1
ATOM 629 N N . SER A 1 81 ? -11.236 3.698 12.120 1.00 73.00 81 SER A N 1
ATOM 630 C CA . SER A 1 81 ? -12.642 3.400 12.386 1.00 73.00 81 SER A CA 1
ATOM 631 C C . SER A 1 81 ? -12.797 2.241 13.361 1.00 73.00 81 SER A C 1
ATOM 633 O O . SER A 1 81 ? -13.878 2.057 13.906 1.00 73.00 81 SER A O 1
ATOM 635 N N . GLU A 1 82 ? -11.757 1.413 13.516 1.00 76.12 82 GLU A N 1
ATOM 636 C CA . GLU A 1 82 ? -11.836 0.190 14.303 1.00 76.12 82 GLU A CA 1
ATOM 637 C C . GLU A 1 82 ? -10.459 -0.391 14.659 1.00 76.12 82 GLU A C 1
ATOM 639 O O . GLU A 1 82 ? -9.542 -0.400 13.838 1.00 76.12 82 GLU A O 1
ATOM 644 N N . VAL A 1 83 ? -10.334 -0.924 15.877 1.00 81.06 83 VAL A N 1
ATOM 645 C CA . VAL A 1 83 ? -9.181 -1.704 16.349 1.00 81.06 83 VAL A CA 1
ATOM 646 C C . VAL A 1 83 ? -9.713 -2.992 16.967 1.00 81.06 83 VAL A C 1
ATOM 648 O O . VAL A 1 83 ? -10.463 -2.948 17.939 1.00 81.06 83 VAL A O 1
ATOM 651 N N . ARG A 1 84 ? -9.330 -4.143 16.414 1.00 78.94 84 ARG A N 1
ATOM 652 C CA . ARG A 1 84 ? -9.764 -5.471 16.874 1.00 78.94 84 ARG A CA 1
ATOM 653 C C . ARG A 1 84 ? -8.578 -6.314 17.310 1.00 78.94 84 ARG A C 1
ATOM 655 O O . ARG A 1 84 ? -7.427 -6.007 16.988 1.00 78.94 84 ARG A O 1
ATOM 662 N N . GLU A 1 85 ? -8.864 -7.389 18.045 1.00 82.56 85 GLU A N 1
ATOM 663 C CA . GLU A 1 85 ? -7.892 -8.475 18.183 1.00 82.56 85 GLU A CA 1
ATOM 664 C C . GLU A 1 85 ? -7.376 -8.902 16.814 1.00 82.56 85 GLU A C 1
ATOM 666 O O . GLU A 1 85 ? -8.050 -8.712 15.800 1.00 82.56 85 GLU A O 1
ATOM 671 N N . PHE A 1 86 ? -6.153 -9.429 16.792 1.00 70.56 86 PHE A N 1
ATOM 672 C CA . PHE A 1 86 ? -5.626 -10.009 15.571 1.00 70.56 86 PHE A CA 1
ATOM 673 C C . PHE A 1 86 ? -6.582 -11.112 15.110 1.00 70.56 86 PHE A C 1
ATOM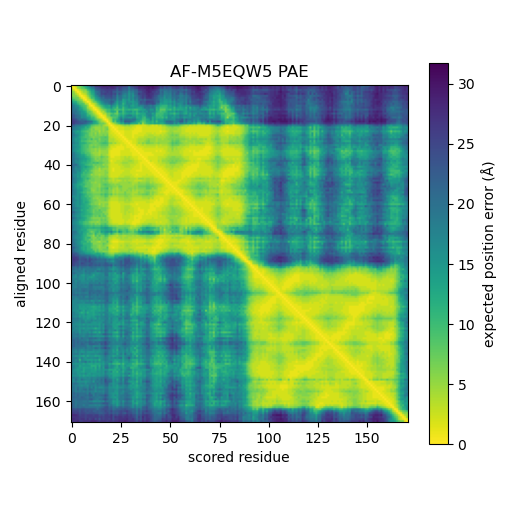 675 O O . PHE A 1 86 ? -6.729 -12.146 15.756 1.00 70.56 86 PHE A O 1
ATOM 682 N N . GLU A 1 87 ? -7.251 -10.837 14.004 1.00 60.53 87 GLU A N 1
ATOM 683 C CA . GLU A 1 87 ? -8.196 -11.712 13.337 1.00 60.53 87 GLU A CA 1
ATOM 684 C C . GLU A 1 87 ? -7.723 -11.760 11.891 1.00 60.53 87 GLU A C 1
ATOM 686 O O . GLU A 1 87 ? -7.631 -10.717 11.233 1.00 60.53 87 GLU A O 1
ATOM 691 N N . ASP A 1 88 ? -7.356 -12.958 11.445 1.00 50.56 88 ASP A N 1
ATOM 692 C CA . ASP A 1 88 ? -7.019 -13.242 10.057 1.00 50.56 88 ASP A CA 1
ATOM 693 C C . ASP A 1 88 ? -8.325 -13.234 9.261 1.00 50.56 88 ASP A C 1
ATOM 695 O O . ASP A 1 88 ? -9.047 -14.229 9.205 1.00 50.56 88 ASP A O 1
ATOM 699 N N . LYS A 1 89 ? -8.745 -12.043 8.823 1.00 45.97 89 LYS A N 1
ATOM 700 C CA . LYS A 1 89 ? -10.103 -11.854 8.303 1.00 45.97 89 LYS A CA 1
ATOM 701 C C . LYS A 1 89 ? -10.279 -12.310 6.867 1.00 45.97 89 LYS A C 1
ATOM 703 O O . LYS A 1 89 ? -11.429 -12.445 6.476 1.00 45.97 89 LYS A O 1
ATOM 708 N N . GLY A 1 90 ? -9.218 -12.521 6.084 1.00 43.50 90 GLY A N 1
ATOM 709 C CA . GLY A 1 90 ? -9.345 -12.858 4.656 1.00 43.50 90 GLY A CA 1
ATOM 710 C C . GLY A 1 90 ? -10.250 -11.906 3.848 1.00 43.50 90 GLY A C 1
ATOM 711 O O . GLY A 1 90 ? -10.654 -12.238 2.737 1.00 43.50 90 GLY A O 1
ATOM 712 N N . ASP A 1 91 ? -10.615 -10.746 4.405 1.00 47.06 91 ASP A N 1
ATOM 713 C CA . ASP A 1 91 ? -11.503 -9.777 3.778 1.00 47.06 91 ASP A CA 1
ATOM 714 C C . ASP A 1 91 ? -10.687 -8.971 2.760 1.00 47.06 91 ASP A C 1
ATOM 716 O O . ASP A 1 91 ? -9.636 -8.436 3.113 1.00 47.06 91 ASP A O 1
ATOM 720 N N . ASP A 1 92 ? -11.212 -8.893 1.530 1.00 52.59 92 ASP A N 1
ATOM 721 C CA . ASP A 1 92 ? -10.696 -8.202 0.333 1.00 52.59 92 ASP A CA 1
ATOM 722 C C . ASP A 1 92 ? -9.757 -7.022 0.658 1.00 52.59 92 ASP A C 1
ATOM 724 O O . ASP A 1 92 ? -10.187 -5.883 0.861 1.00 52.59 92 ASP A O 1
ATOM 728 N N . ASP A 1 93 ? -8.451 -7.299 0.698 1.00 56.81 93 ASP A N 1
ATOM 729 C CA . ASP A 1 93 ? -7.390 -6.297 0.835 1.00 56.81 93 ASP A CA 1
ATOM 730 C C . ASP A 1 93 ? -7.058 -5.629 -0.513 1.00 56.81 93 ASP A C 1
ATOM 732 O O . ASP A 1 93 ? -6.098 -4.858 -0.623 1.00 56.81 93 ASP A O 1
ATOM 736 N N . GLY A 1 94 ? -7.861 -5.920 -1.545 1.00 57.59 94 GLY A N 1
ATOM 737 C CA . GLY A 1 94 ? -7.685 -5.458 -2.909 1.00 57.59 94 GLY A CA 1
ATOM 738 C C . GLY A 1 94 ? -6.563 -6.168 -3.664 1.00 57.59 94 GLY A C 1
ATOM 739 O O . GLY A 1 94 ? -6.386 -5.888 -4.850 1.00 57.59 94 GLY A O 1
ATOM 740 N N . SER A 1 95 ? -5.818 -7.092 -3.038 1.00 61.38 95 SER A N 1
ATOM 741 C CA . SER A 1 95 ? -4.686 -7.788 -3.672 1.00 61.38 95 SER A CA 1
ATOM 742 C C . SER A 1 95 ? -5.113 -8.598 -4.895 1.00 61.38 95 SER A C 1
ATOM 744 O O . SER A 1 95 ? -4.410 -8.590 -5.904 1.00 61.38 95 SER A O 1
ATOM 746 N N . ALA A 1 96 ? -6.308 -9.199 -4.865 1.00 66.50 96 ALA A N 1
ATOM 747 C CA . ALA A 1 96 ? -6.893 -9.923 -5.997 1.00 66.50 96 ALA A CA 1
ATOM 748 C C . ALA A 1 96 ? -7.133 -9.031 -7.230 1.00 66.50 96 ALA A C 1
ATOM 750 O O . ALA A 1 96 ? -7.207 -9.519 -8.359 1.00 66.50 96 ALA A O 1
ATOM 751 N N . LEU A 1 97 ? -7.248 -7.716 -7.024 1.00 75.81 97 LEU A N 1
ATOM 752 C CA . LEU A 1 97 ? -7.424 -6.718 -8.076 1.00 75.81 97 LEU A CA 1
ATOM 753 C C . LEU A 1 97 ? -6.086 -6.119 -8.526 1.00 75.81 97 LEU A C 1
ATOM 755 O O . LEU A 1 97 ? -6.075 -5.297 -9.436 1.00 75.81 97 LEU A O 1
ATOM 759 N N . ILE A 1 98 ? -4.961 -6.515 -7.930 1.00 79.44 98 ILE A N 1
ATOM 760 C CA . ILE A 1 98 ? -3.633 -6.039 -8.308 1.00 79.44 98 ILE A CA 1
ATOM 761 C C . ILE A 1 98 ? -2.919 -7.077 -9.168 1.00 79.44 98 ILE A C 1
ATOM 763 O O . ILE A 1 98 ? -2.799 -8.248 -8.821 1.00 79.44 98 ILE A O 1
ATOM 767 N N . SER A 1 99 ? -2.378 -6.620 -10.292 1.00 85.12 99 SER A N 1
ATOM 768 C CA . SER A 1 99 ? -1.509 -7.412 -11.152 1.00 85.12 99 SER A CA 1
ATOM 769 C C . SER A 1 99 ? -0.109 -6.832 -11.145 1.00 85.12 99 SER A C 1
ATOM 771 O O . SER A 1 99 ? 0.089 -5.681 -11.525 1.00 85.12 99 SER A O 1
ATOM 773 N N . LEU A 1 100 ? 0.867 -7.646 -10.752 1.00 84.19 100 LEU A N 1
ATOM 774 C CA . LEU A 1 100 ? 2.283 -7.311 -10.814 1.00 84.19 100 LEU A CA 1
ATOM 775 C C . LEU A 1 100 ? 2.935 -8.079 -11.966 1.00 84.19 100 LEU A C 1
ATOM 777 O O . LEU A 1 100 ? 2.768 -9.289 -12.088 1.00 84.19 100 LEU A O 1
ATOM 781 N N . THR A 1 101 ? 3.698 -7.395 -12.811 1.00 88.12 101 THR A N 1
ATOM 782 C CA . THR A 1 101 ? 4.419 -8.019 -13.926 1.00 88.12 101 THR A CA 1
ATOM 783 C C . THR A 1 101 ? 5.876 -7.591 -13.908 1.00 88.12 101 THR A C 1
ATOM 785 O O . THR A 1 101 ? 6.176 -6.403 -13.958 1.00 88.12 101 THR A O 1
ATOM 788 N N . LYS A 1 102 ? 6.789 -8.563 -13.870 1.00 88.44 102 LYS A N 1
ATOM 789 C CA . LYS A 1 102 ? 8.224 -8.328 -14.051 1.00 88.44 102 LYS A CA 1
ATOM 790 C C . LYS A 1 102 ? 8.563 -8.401 -15.538 1.00 88.44 102 LYS A C 1
ATOM 792 O O . LYS A 1 102 ? 8.173 -9.350 -16.213 1.00 88.44 102 LYS A O 1
ATOM 797 N N . GLN A 1 103 ? 9.305 -7.420 -16.028 1.00 89.31 103 GLN A N 1
ATOM 798 C CA . GLN A 1 103 ? 9.819 -7.362 -17.391 1.00 89.31 103 GLN A CA 1
ATOM 799 C C . GLN A 1 103 ? 11.323 -7.114 -17.362 1.00 89.31 103 GLN A C 1
ATOM 801 O O . GLN A 1 103 ? 11.833 -6.466 -16.448 1.00 89.31 103 GLN A O 1
ATOM 806 N N . THR A 1 104 ? 12.018 -7.604 -18.383 1.00 89.50 104 THR A N 1
ATOM 807 C CA . THR A 1 104 ? 13.442 -7.336 -18.582 1.00 89.50 104 THR A CA 1
ATOM 808 C C . THR A 1 104 ? 13.635 -6.773 -19.982 1.00 89.50 104 THR A C 1
ATOM 810 O O . THR A 1 104 ? 13.253 -7.409 -20.962 1.00 89.50 104 THR A O 1
ATOM 813 N N . HIS A 1 105 ? 14.240 -5.590 -20.069 1.00 87.62 105 HIS A N 1
ATOM 814 C CA . HIS A 1 105 ? 14.531 -4.888 -21.317 1.00 87.62 105 HIS A CA 1
ATOM 815 C C . HIS A 1 105 ? 16.006 -4.507 -21.341 1.00 87.62 105 HIS A C 1
ATOM 817 O O . HIS A 1 105 ? 16.442 -3.675 -20.552 1.00 87.62 105 HIS A O 1
ATOM 823 N N . SER A 1 106 ? 16.783 -5.117 -22.240 1.00 91.38 106 SER A N 1
ATOM 824 C CA . SER A 1 106 ? 18.204 -4.787 -22.450 1.00 91.38 106 SER A CA 1
ATOM 825 C C . SER A 1 106 ? 19.047 -4.762 -21.161 1.00 91.38 106 SER A C 1
ATOM 827 O O . SER A 1 106 ? 19.842 -3.848 -20.956 1.00 91.38 106 SER A O 1
ATOM 829 N N . GLY A 1 107 ? 18.855 -5.745 -20.274 1.00 90.94 107 GLY A N 1
ATOM 830 C CA . GLY A 1 107 ? 19.565 -5.834 -18.989 1.00 90.94 107 GLY A CA 1
ATOM 831 C C . GLY A 1 107 ? 19.012 -4.927 -17.882 1.00 90.94 107 GLY A C 1
ATOM 832 O O . GLY A 1 107 ? 19.582 -4.880 -16.797 1.00 90.94 107 GLY A O 1
ATOM 833 N N . TYR A 1 108 ? 17.906 -4.218 -18.120 1.00 93.00 108 TYR A N 1
ATOM 834 C CA . TYR A 1 108 ? 17.172 -3.470 -17.101 1.00 93.00 108 TYR A CA 1
ATOM 835 C C . TYR A 1 108 ? 15.903 -4.228 -16.708 1.00 93.00 108 TYR A C 1
ATOM 837 O O . TYR A 1 108 ? 15.083 -4.581 -17.558 1.00 93.00 108 TYR A O 1
ATOM 845 N N . VAL A 1 109 ? 15.745 -4.495 -15.418 1.00 92.06 109 VAL A N 1
ATOM 846 C CA . VAL A 1 109 ? 14.596 -5.193 -14.846 1.00 92.06 109 VAL A CA 1
ATOM 847 C C . VAL A 1 109 ? 13.604 -4.170 -14.316 1.00 92.06 109 VAL A C 1
ATOM 849 O O . VAL A 1 109 ? 13.977 -3.285 -13.551 1.00 92.06 109 VAL A O 1
ATOM 852 N N . VAL A 1 110 ? 12.332 -4.319 -14.675 1.00 91.31 110 VAL A N 1
ATOM 853 C CA . VAL A 1 110 ? 11.249 -3.426 -14.259 1.00 91.31 110 VAL A CA 1
ATOM 854 C C . VAL A 1 110 ? 10.064 -4.226 -13.748 1.00 91.31 110 VAL A C 1
ATOM 856 O O . VAL A 1 110 ? 9.707 -5.264 -14.301 1.00 91.31 110 VAL A O 1
ATOM 859 N N . TRP A 1 111 ? 9.427 -3.716 -12.705 1.00 88.62 111 TRP A N 1
ATOM 860 C CA . TRP A 1 111 ? 8.139 -4.173 -12.220 1.00 88.62 111 TRP A CA 1
ATOM 861 C C . TRP A 1 111 ? 7.072 -3.162 -12.619 1.00 88.62 111 TRP A C 1
ATOM 863 O O . TRP A 1 111 ? 7.106 -2.006 -12.199 1.00 88.62 111 TRP A O 1
ATOM 873 N N . ASP A 1 112 ? 6.118 -3.620 -13.416 1.00 90.12 112 ASP A N 1
ATOM 874 C CA . ASP A 1 112 ? 4.868 -2.922 -13.671 1.00 90.12 112 ASP A CA 1
ATOM 875 C C . ASP A 1 112 ? 3.822 -3.387 -12.674 1.00 90.12 112 ASP A C 1
ATOM 877 O O . ASP A 1 112 ? 3.738 -4.579 -12.361 1.00 90.12 112 ASP A O 1
ATOM 881 N N . ILE A 1 113 ? 2.978 -2.460 -12.244 1.00 87.25 113 ILE A N 1
ATOM 882 C CA . ILE A 1 113 ? 1.811 -2.790 -11.443 1.00 87.25 113 ILE A CA 1
ATOM 883 C C . ILE A 1 113 ? 0.557 -2.164 -12.033 1.00 87.25 113 ILE A C 1
ATOM 885 O O . ILE A 1 113 ? 0.583 -1.039 -12.531 1.00 87.25 113 ILE A O 1
ATOM 889 N N . GLU A 1 114 ? -0.529 -2.922 -11.993 1.00 89.31 114 GLU A N 1
ATOM 890 C CA . GLU A 1 114 ? -1.836 -2.549 -12.514 1.00 89.31 114 GLU A CA 1
ATOM 891 C C . GLU A 1 114 ? -2.901 -2.793 -11.449 1.00 89.31 114 GLU A C 1
ATOM 893 O O . GLU A 1 114 ? -2.938 -3.857 -10.827 1.00 89.31 114 GLU A O 1
ATOM 898 N N . ASN A 1 115 ? -3.794 -1.825 -11.280 1.00 84.25 115 ASN A N 1
ATOM 899 C CA . ASN A 1 115 ? -5.039 -2.011 -10.559 1.00 84.25 115 ASN A CA 1
ATOM 900 C C . ASN A 1 115 ? -6.151 -2.381 -11.545 1.00 84.25 115 ASN A C 1
ATOM 902 O O . ASN A 1 115 ? -6.663 -1.532 -12.263 1.00 84.25 115 ASN A O 1
ATOM 906 N N . ARG A 1 116 ? -6.556 -3.648 -11.553 1.00 86.00 116 ARG A N 1
ATOM 907 C CA . ARG A 1 116 ? -7.618 -4.191 -12.411 1.00 86.00 116 ARG A CA 1
ATOM 908 C C . ARG A 1 116 ? -9.027 -3.848 -11.932 1.00 86.00 116 ARG A C 1
ATOM 910 O O . ARG A 1 116 ? -9.997 -4.208 -12.596 1.00 86.00 116 ARG A O 1
ATOM 917 N N . SER A 1 117 ? -9.161 -3.177 -10.789 1.00 75.50 117 SER A N 1
ATOM 918 C CA . SER A 1 117 ? -10.454 -2.679 -10.338 1.00 75.50 117 SER A CA 1
ATOM 919 C C . SER A 1 117 ? -10.968 -1.582 -11.280 1.00 75.50 117 SER A C 1
ATOM 921 O O . SER A 1 117 ? -10.222 -0.636 -11.549 1.00 75.50 117 SER A O 1
ATOM 923 N N . PRO A 1 118 ? -12.223 -1.657 -11.761 1.00 77.25 118 PRO A N 1
ATOM 924 C CA . PRO A 1 118 ? -12.795 -0.634 -12.634 1.00 77.25 118 PRO A CA 1
ATOM 925 C C . PRO A 1 118 ? -13.219 0.637 -11.885 1.00 77.25 118 PRO A C 1
ATOM 927 O O . PRO A 1 118 ? -13.366 1.688 -12.501 1.00 77.25 118 PRO A O 1
ATOM 930 N N . ASP A 1 119 ? -13.423 0.562 -10.570 1.00 65.94 119 ASP A N 1
ATOM 931 C CA . ASP A 1 119 ? -14.066 1.620 -9.783 1.00 65.94 119 ASP A CA 1
ATOM 932 C C . ASP A 1 119 ? -13.409 1.893 -8.420 1.00 65.94 119 ASP A C 1
ATOM 934 O O . ASP A 1 119 ? -13.725 2.899 -7.782 1.00 65.94 119 ASP A O 1
ATOM 938 N N . ARG A 1 120 ? -12.466 1.056 -7.966 1.00 55.50 120 ARG A N 1
ATOM 939 C CA . ARG A 1 120 ? -11.812 1.217 -6.653 1.00 55.50 120 ARG A CA 1
ATOM 940 C C . ARG A 1 120 ? -10.354 1.616 -6.773 1.00 55.50 120 ARG A C 1
ATOM 942 O O . ARG A 1 120 ? -9.601 1.038 -7.553 1.00 55.50 120 ARG A O 1
ATOM 949 N N . TRP A 1 121 ? -9.942 2.546 -5.920 1.00 61.72 121 TRP A N 1
ATOM 950 C CA . TRP A 1 121 ? -8.530 2.784 -5.661 1.00 61.72 121 TRP A CA 1
ATOM 951 C C . TRP A 1 121 ? -7.968 1.677 -4.776 1.00 61.72 121 TRP A C 1
ATOM 953 O O . TRP A 1 121 ? -8.546 1.353 -3.739 1.00 61.72 121 TRP A O 1
ATOM 963 N N . ASN A 1 122 ? -6.796 1.171 -5.135 1.00 67.94 122 ASN A N 1
ATOM 964 C CA . ASN A 1 122 ? -6.028 0.250 -4.309 1.00 67.94 122 ASN A CA 1
ATOM 965 C C . ASN A 1 122 ? -4.761 0.946 -3.835 1.00 67.94 122 ASN A C 1
ATOM 967 O O . ASN A 1 122 ? -4.272 1.848 -4.500 1.00 67.94 122 ASN A O 1
ATOM 971 N N . ALA A 1 123 ? -4.191 0.562 -2.698 1.00 63.91 123 ALA A N 1
ATOM 972 C CA . ALA A 1 123 ? -2.796 0.924 -2.481 1.00 63.91 123 ALA A CA 1
ATOM 973 C C . ALA A 1 123 ? -1.971 -0.256 -2.077 1.00 63.91 123 ALA A C 1
ATOM 975 O O . ALA A 1 123 ? -2.436 -1.267 -1.566 1.00 63.91 123 ALA A O 1
ATOM 976 N N . ILE A 1 124 ? -0.701 -0.030 -2.310 1.00 69.31 124 ILE A N 1
ATOM 977 C CA . ILE A 1 124 ? 0.338 -1.013 -2.290 1.00 69.31 124 ILE A CA 1
ATOM 978 C C . ILE A 1 124 ? 1.504 -0.408 -1.536 1.00 69.31 124 ILE A C 1
ATOM 980 O O . ILE A 1 124 ? 1.753 0.799 -1.574 1.00 69.31 124 ILE A O 1
ATOM 984 N N . SER A 1 125 ? 2.214 -1.264 -0.827 1.00 69.75 125 SER A N 1
ATOM 985 C CA . SER A 1 125 ? 3.504 -0.933 -0.256 1.00 69.75 125 SER A CA 1
ATOM 986 C C . SER A 1 125 ? 4.487 -1.996 -0.698 1.00 69.75 125 SER A C 1
ATOM 988 O O . SER A 1 125 ? 4.107 -3.155 -0.853 1.00 69.75 125 SER A O 1
ATOM 990 N N . TYR A 1 126 ? 5.737 -1.613 -0.917 1.00 71.88 126 TYR A N 1
ATOM 991 C CA . TYR A 1 126 ? 6.800 -2.549 -1.241 1.00 71.88 126 TYR A CA 1
ATOM 992 C C . TYR A 1 126 ? 8.130 -2.092 -0.670 1.00 71.88 126 TYR A C 1
ATOM 994 O O . TYR A 1 126 ? 8.338 -0.909 -0.386 1.00 71.88 126 TYR A O 1
ATOM 1002 N N . SER A 1 127 ? 9.029 -3.058 -0.552 1.00 75.88 127 SER A N 1
ATOM 1003 C CA . SER A 1 127 ? 10.436 -2.840 -0.269 1.00 75.88 127 SER A CA 1
ATOM 1004 C C . SER A 1 127 ? 11.251 -3.292 -1.477 1.00 75.88 127 SER A C 1
ATOM 1006 O O . SER A 1 127 ? 11.079 -4.412 -1.964 1.00 75.88 127 SER A O 1
ATOM 1008 N N . ALA A 1 128 ? 12.129 -2.420 -1.964 1.00 80.12 128 ALA A N 1
ATOM 1009 C CA . ALA A 1 128 ? 13.049 -2.710 -3.062 1.00 80.12 128 ALA A CA 1
ATOM 1010 C C . ALA A 1 128 ? 14.480 -2.883 -2.555 1.00 80.12 128 ALA A C 1
ATOM 1012 O O . ALA A 1 128 ? 14.895 -2.233 -1.590 1.00 80.12 128 ALA A O 1
ATOM 1013 N N . PHE A 1 129 ? 15.232 -3.756 -3.218 1.00 82.81 129 PHE A N 1
ATOM 1014 C CA . PHE A 1 129 ? 16.558 -4.200 -2.803 1.00 82.81 129 PHE A CA 1
ATOM 1015 C C . PHE A 1 129 ? 17.515 -4.295 -3.992 1.00 82.81 129 PHE A C 1
ATOM 1017 O O . PHE A 1 129 ? 17.107 -4.657 -5.093 1.00 82.81 129 PHE A O 1
ATOM 1024 N N . TYR A 1 130 ? 18.798 -4.058 -3.715 1.00 87.31 130 TYR A N 1
ATOM 1025 C CA . TYR A 1 130 ? 19.924 -4.447 -4.565 1.00 87.31 130 TYR A CA 1
ATOM 1026 C C . TYR A 1 130 ? 20.654 -5.608 -3.888 1.00 87.31 130 TYR A C 1
ATOM 1028 O O . TYR A 1 130 ? 21.282 -5.419 -2.836 1.00 87.31 130 TYR A O 1
ATOM 1036 N N . GLY A 1 131 ? 20.510 -6.821 -4.423 1.00 81.69 131 GLY A N 1
ATOM 1037 C CA . GLY A 1 131 ? 20.913 -8.045 -3.736 1.00 81.69 131 GLY A CA 1
ATOM 1038 C C . GLY A 1 131 ? 20.256 -8.145 -2.355 1.00 81.69 131 GLY A C 1
ATOM 1039 O O . GLY A 1 131 ? 19.034 -8.150 -2.227 1.00 81.69 131 GLY A O 1
ATOM 1040 N N . THR A 1 132 ? 21.063 -8.191 -1.294 1.00 79.50 132 THR A N 1
ATOM 1041 C CA . THR A 1 132 ? 20.576 -8.259 0.098 1.00 79.50 132 THR A CA 1
ATOM 1042 C C . THR A 1 132 ? 20.373 -6.889 0.752 1.00 79.50 132 THR A C 1
ATOM 1044 O O . THR A 1 132 ? 19.849 -6.807 1.865 1.00 79.50 132 THR A O 1
ATOM 1047 N N . ARG A 1 133 ? 20.771 -5.792 0.095 1.00 81.69 133 ARG A N 1
ATOM 1048 C CA . ARG A 1 133 ? 20.687 -4.442 0.660 1.00 81.69 133 ARG A CA 1
ATOM 1049 C C . ARG A 1 133 ? 19.353 -3.798 0.308 1.00 81.69 133 ARG A C 1
ATOM 1051 O O . ARG A 1 133 ? 19.083 -3.531 -0.861 1.00 81.69 133 ARG A O 1
ATOM 1058 N N . LYS A 1 134 ? 18.559 -3.459 1.327 1.00 79.56 134 LYS A N 1
ATOM 1059 C CA . LYS A 1 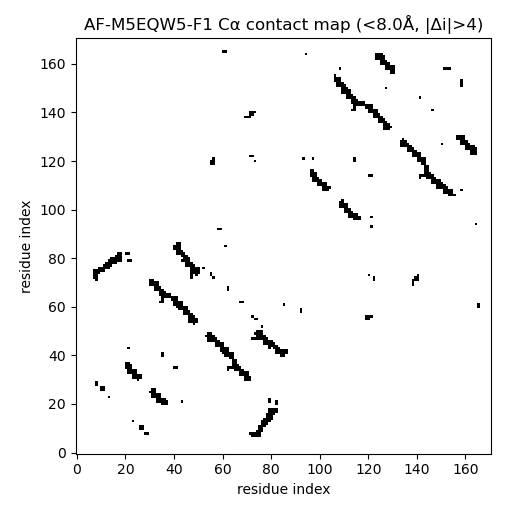134 ? 17.335 -2.670 1.147 1.00 79.56 134 LYS A CA 1
ATOM 1060 C C . LYS A 1 134 ? 17.674 -1.272 0.631 1.00 79.56 134 LYS A C 1
ATOM 1062 O O . LYS A 1 134 ? 18.491 -0.577 1.230 1.00 79.56 134 LYS A O 1
ATOM 1067 N N . PHE A 1 135 ? 17.039 -0.874 -0.464 1.00 84.25 135 PHE A N 1
ATOM 1068 C CA . PHE A 1 135 ? 17.207 0.430 -1.094 1.00 84.25 135 PHE A CA 1
ATOM 1069 C C . PHE A 1 135 ? 16.132 1.418 -0.642 1.00 84.25 135 PHE A C 1
ATOM 1071 O O . PHE A 1 135 ? 16.452 2.533 -0.237 1.00 84.25 135 PHE A O 1
ATOM 1078 N N . MET A 1 136 ? 14.864 1.008 -0.675 1.00 77.81 136 MET A N 1
ATOM 1079 C CA . MET A 1 136 ? 13.745 1.876 -0.309 1.00 77.81 136 MET A CA 1
ATOM 1080 C C . MET A 1 136 ? 12.524 1.092 0.146 1.00 77.81 136 MET A C 1
ATOM 1082 O O . MET A 1 136 ? 12.330 -0.059 -0.242 1.00 77.81 136 MET A O 1
ATOM 1086 N N . ASP A 1 137 ? 11.692 1.782 0.920 1.00 70.12 137 ASP A N 1
ATOM 1087 C CA . ASP A 1 137 ? 10.307 1.420 1.178 1.00 70.12 137 ASP A CA 1
ATOM 1088 C C . ASP A 1 137 ? 9.425 2.466 0.503 1.00 70.12 137 ASP A C 1
ATOM 1090 O O . ASP A 1 137 ? 9.639 3.670 0.663 1.00 70.12 137 ASP A O 1
ATOM 1094 N N . VAL A 1 138 ? 8.436 2.012 -0.253 1.00 69.94 138 VAL A N 1
ATOM 1095 C CA . VAL A 1 138 ? 7.532 2.888 -0.995 1.00 69.94 138 VAL A CA 1
ATOM 1096 C C . VAL A 1 138 ? 6.101 2.465 -0.710 1.00 69.94 138 VAL A C 1
ATOM 1098 O O . VAL A 1 138 ? 5.799 1.287 -0.521 1.00 69.94 138 VAL A O 1
ATOM 1101 N N . THR A 1 139 ? 5.213 3.452 -0.647 1.00 66.75 139 THR A N 1
ATOM 1102 C CA . THR A 1 139 ? 3.766 3.242 -0.580 1.00 66.75 139 THR A CA 1
ATOM 1103 C C . THR A 1 139 ? 3.116 4.081 -1.669 1.00 66.75 139 THR A C 1
ATOM 1105 O O . THR A 1 139 ? 3.481 5.241 -1.852 1.00 66.75 139 THR A O 1
ATOM 1108 N N . TYR A 1 140 ? 2.176 3.495 -2.401 1.00 67.81 140 TYR A N 1
ATOM 1109 C CA . TYR A 1 140 ? 1.558 4.107 -3.571 1.00 67.81 140 TYR A CA 1
ATOM 1110 C C . TYR A 1 140 ? 0.077 3.750 -3.637 1.00 67.81 140 TYR A C 1
ATOM 1112 O O . TYR A 1 140 ? -0.267 2.590 -3.436 1.00 67.81 140 TYR A O 1
ATOM 1120 N N . ALA A 1 141 ? -0.791 4.715 -3.938 1.00 68.19 141 ALA A N 1
ATOM 1121 C CA . ALA A 1 141 ? -2.205 4.468 -4.208 1.00 68.19 141 ALA A CA 1
ATOM 1122 C C . ALA A 1 141 ? -2.455 4.447 -5.722 1.00 68.19 141 ALA A C 1
ATOM 1124 O O . ALA A 1 141 ? -2.289 5.472 -6.369 1.00 68.19 141 ALA A O 1
ATOM 1125 N N . LEU A 1 142 ? -2.839 3.287 -6.254 1.00 70.62 142 LEU A N 1
ATOM 1126 C CA . LEU A 1 142 ? -3.214 3.056 -7.645 1.00 70.62 142 LEU A CA 1
ATOM 1127 C C . LEU A 1 142 ? -4.683 3.403 -7.887 1.00 70.62 142 LEU A C 1
ATOM 1129 O O . LEU A 1 142 ? -5.577 2.854 -7.231 1.00 70.62 142 LEU A O 1
ATOM 1133 N N . ALA A 1 143 ? -4.933 4.264 -8.866 1.00 73.38 143 ALA A N 1
ATOM 1134 C CA . ALA A 1 143 ? -6.273 4.590 -9.331 1.00 73.38 143 ALA A CA 1
ATOM 1135 C C . ALA A 1 143 ? -6.954 3.381 -9.990 1.00 73.38 143 ALA A C 1
ATOM 1137 O O . ALA A 1 143 ? -6.275 2.421 -10.364 1.00 73.38 143 ALA A O 1
ATOM 1138 N N . PRO A 1 144 ? -8.291 3.385 -10.131 1.00 77.94 144 PRO A N 1
ATOM 1139 C CA . PRO A 1 144 ? -8.987 2.363 -10.904 1.00 77.94 144 PRO A CA 1
ATOM 1140 C C . PRO A 1 144 ? -8.395 2.253 -12.311 1.00 77.94 144 PRO A C 1
ATOM 1142 O O . PRO A 1 144 ? -8.160 3.274 -12.960 1.00 77.94 144 PRO A O 1
ATOM 1145 N N . THR A 1 145 ? -8.152 1.032 -12.787 1.00 85.44 145 THR A N 1
ATOM 1146 C CA . THR A 1 145 ? -7.545 0.720 -14.101 1.00 85.44 145 THR A CA 1
ATOM 1147 C C . THR A 1 145 ? -6.138 1.286 -14.338 1.00 85.44 145 THR A C 1
ATOM 1149 O O . THR A 1 145 ? -5.598 1.169 -15.438 1.00 85.44 145 THR A O 1
ATOM 1152 N N . GLU A 1 146 ? -5.516 1.907 -13.330 1.00 84.75 146 GLU A N 1
ATOM 1153 C CA . GLU A 1 146 ? -4.205 2.527 -13.485 1.00 84.75 146 GLU A CA 1
ATOM 1154 C C . GLU A 1 146 ? -3.107 1.471 -13.586 1.00 84.75 146 GLU A C 1
ATOM 1156 O O . GLU A 1 146 ? -3.043 0.532 -12.787 1.00 84.75 146 GLU A O 1
ATOM 1161 N N . ARG A 1 147 ? -2.201 1.680 -14.545 1.00 91.19 147 ARG A N 1
ATOM 1162 C CA . ARG A 1 147 ? -0.965 0.922 -14.700 1.00 91.19 147 ARG A CA 1
ATOM 1163 C C . ARG A 1 147 ? 0.227 1.863 -14.675 1.00 91.19 147 ARG A C 1
ATOM 1165 O O . ARG A 1 147 ? 0.279 2.822 -15.442 1.00 91.19 147 ARG A O 1
ATOM 1172 N N . ILE A 1 148 ? 1.215 1.542 -13.847 1.00 86.75 148 ILE A N 1
ATOM 1173 C CA . ILE A 1 148 ? 2.453 2.315 -13.735 1.00 86.75 148 ILE A CA 1
ATOM 1174 C C . ILE A 1 148 ? 3.680 1.413 -13.796 1.00 86.75 148 ILE A C 1
ATOM 1176 O O . ILE A 1 148 ? 3.656 0.268 -13.342 1.00 86.75 148 ILE A O 1
ATOM 1180 N N . ASN A 1 149 ? 4.775 1.980 -14.306 1.00 87.31 149 ASN A N 1
ATOM 1181 C CA . ASN A 1 149 ? 6.114 1.471 -14.028 1.00 87.31 149 ASN A CA 1
ATOM 1182 C C . ASN A 1 149 ? 6.426 1.784 -12.570 1.00 87.31 149 ASN A C 1
ATOM 1184 O O . ASN A 1 149 ? 6.509 2.949 -12.175 1.00 87.31 149 ASN A O 1
ATOM 1188 N N . PHE A 1 150 ? 6.531 0.736 -11.772 1.00 80.81 150 PHE A N 1
ATOM 1189 C CA . PHE A 1 150 ? 6.503 0.852 -10.329 1.00 80.81 150 PHE A CA 1
ATOM 1190 C C . PHE A 1 150 ? 7.901 1.006 -9.740 1.00 80.81 150 PHE A C 1
ATOM 1192 O O . PHE A 1 150 ? 8.149 1.910 -8.945 1.00 80.81 150 PHE A O 1
ATOM 1199 N N . TRP A 1 151 ? 8.829 0.152 -10.174 1.00 87.06 151 TRP A N 1
ATOM 1200 C CA . TRP A 1 151 ? 10.246 0.218 -9.824 1.00 87.06 151 TRP A CA 1
ATOM 1201 C C . TRP A 1 151 ? 11.085 -0.589 -10.817 1.00 87.06 151 TRP A C 1
ATOM 1203 O O . TRP A 1 151 ? 10.565 -1.486 -11.475 1.00 87.06 151 TRP A O 1
ATOM 1213 N N . GLY A 1 152 ? 12.381 -0.302 -10.910 1.00 88.12 152 GLY A N 1
ATOM 1214 C CA . GLY A 1 152 ? 13.310 -1.060 -11.736 1.00 88.12 152 GLY A CA 1
ATOM 1215 C C . GLY A 1 152 ? 14.766 -0.703 -11.463 1.00 88.12 152 GLY A C 1
ATOM 1216 O O . GLY A 1 152 ? 15.056 0.272 -10.766 1.00 88.12 152 GLY A O 1
ATOM 1217 N N . ALA A 1 153 ? 15.665 -1.519 -12.000 1.00 92.06 153 ALA A N 1
ATOM 1218 C CA . ALA A 1 153 ? 17.109 -1.428 -11.812 1.00 92.06 153 ALA A CA 1
ATOM 1219 C C . ALA A 1 153 ? 17.861 -2.314 -12.814 1.00 92.06 153 ALA A C 1
ATOM 1221 O O . ALA A 1 153 ? 17.246 -3.154 -13.476 1.00 92.06 153 ALA A O 1
A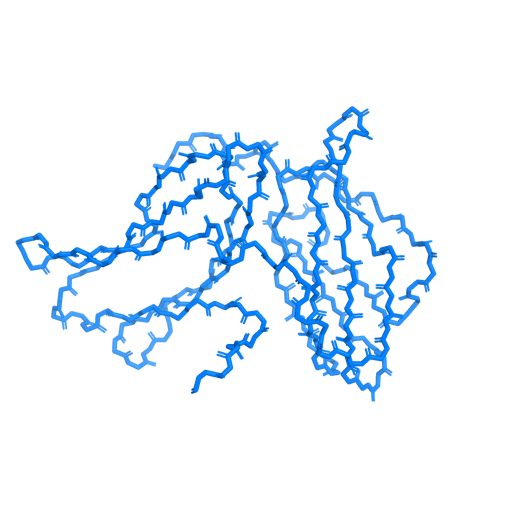TOM 1222 N N . PHE A 1 154 ? 19.179 -2.142 -12.931 1.00 93.75 154 PHE A N 1
ATOM 1223 C CA . PHE A 1 154 ? 19.974 -3.010 -13.800 1.00 93.75 154 PHE A CA 1
ATOM 1224 C C . PHE A 1 154 ? 20.081 -4.423 -13.214 1.00 93.75 154 PHE A C 1
ATOM 1226 O O . PHE A 1 154 ? 20.087 -4.615 -12.000 1.00 93.75 154 PHE A O 1
ATOM 1233 N N . GLU A 1 155 ? 20.107 -5.434 -14.081 1.00 89.94 155 GLU A N 1
ATOM 1234 C CA . GLU A 1 155 ? 20.079 -6.84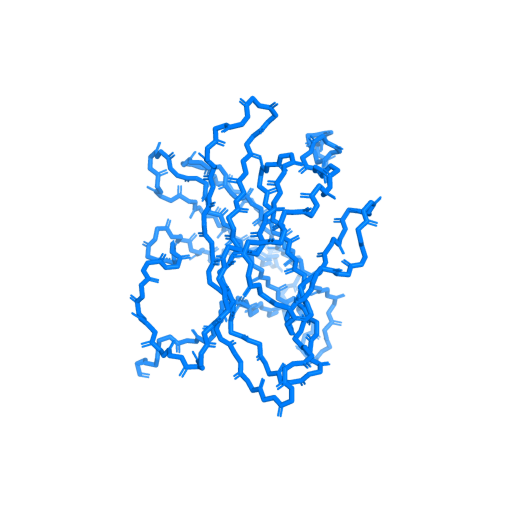8 -13.695 1.00 89.94 155 GLU A CA 1
ATOM 1235 C C . GLU A 1 155 ? 21.313 -7.266 -12.881 1.00 89.94 155 GLU A C 1
ATOM 1237 O O . GLU A 1 155 ? 21.200 -8.081 -11.964 1.00 89.94 155 GLU A O 1
ATOM 1242 N N . ASP A 1 156 ? 22.470 -6.660 -13.149 1.00 92.06 156 ASP A N 1
ATOM 1243 C CA . ASP A 1 156 ? 23.724 -6.885 -12.421 1.00 92.06 156 ASP A CA 1
ATOM 1244 C C . ASP A 1 156 ? 23.676 -6.393 -10.963 1.00 92.06 156 ASP A C 1
ATOM 1246 O O . ASP A 1 156 ? 24.388 -6.919 -10.103 1.00 92.06 156 ASP A O 1
ATOM 1250 N N . GLU A 1 157 ? 22.768 -5.469 -10.639 1.00 88.94 157 GLU A N 1
ATOM 1251 C CA . GLU A 1 157 ? 22.486 -5.038 -9.266 1.00 88.94 157 GLU A CA 1
ATOM 1252 C C . GLU A 1 157 ? 21.649 -6.063 -8.473 1.00 88.94 157 GLU A C 1
ATOM 1254 O O . GLU A 1 157 ? 21.366 -5.854 -7.289 1.00 88.94 157 GLU A O 1
ATOM 1259 N N . ASN A 1 158 ? 21.270 -7.187 -9.100 1.00 83.31 158 ASN A N 1
ATOM 1260 C CA . ASN A 1 158 ? 20.403 -8.233 -8.553 1.00 83.31 158 ASN A CA 1
ATOM 1261 C C . ASN A 1 158 ? 19.133 -7.659 -7.901 1.00 83.31 158 ASN A C 1
ATOM 1263 O O . ASN A 1 158 ? 18.935 -7.807 -6.687 1.00 83.31 158 ASN A O 1
ATOM 1267 N N . PRO A 1 159 ? 18.280 -6.961 -8.668 1.00 84.38 159 PRO A N 1
ATOM 1268 C CA . PRO A 1 159 ? 17.164 -6.244 -8.092 1.00 84.38 159 P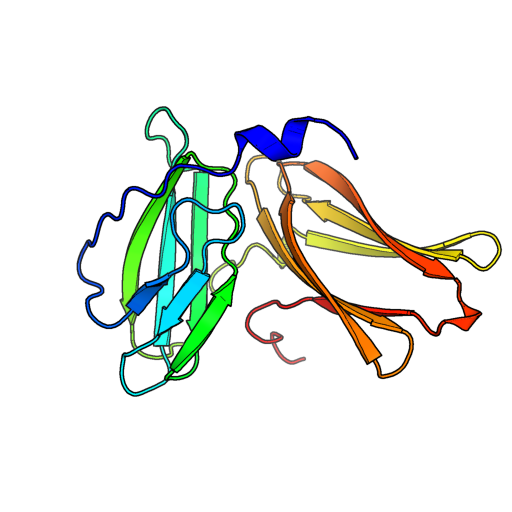RO A CA 1
ATOM 1269 C C . PRO A 1 159 ? 16.069 -7.198 -7.622 1.00 84.38 159 PRO A C 1
ATOM 1271 O O . PRO A 1 159 ? 15.658 -8.119 -8.336 1.00 84.38 159 PRO A O 1
ATOM 1274 N N . LEU A 1 160 ? 15.577 -6.956 -6.409 1.00 77.00 160 LEU A N 1
ATOM 1275 C CA . LEU A 1 160 ? 14.501 -7.722 -5.787 1.00 77.00 160 LEU A CA 1
ATOM 1276 C C . LEU A 1 160 ? 13.447 -6.768 -5.234 1.00 77.00 160 LEU A C 1
ATOM 1278 O O . LEU A 1 160 ? 13.765 -5.702 -4.705 1.00 77.00 160 LEU A O 1
ATOM 1282 N N . MET A 1 161 ? 12.188 -7.184 -5.316 1.00 73.56 161 MET A N 1
ATOM 1283 C CA . MET A 1 161 ? 11.068 -6.457 -4.743 1.00 73.56 161 MET A CA 1
ATOM 1284 C C . MET A 1 161 ? 10.208 -7.406 -3.921 1.00 73.56 161 MET A C 1
ATOM 1286 O O . MET A 1 161 ? 9.869 -8.496 -4.379 1.00 73.56 161 MET A O 1
ATOM 1290 N N . TYR A 1 162 ? 9.816 -6.953 -2.736 1.00 64.56 162 TYR A N 1
ATOM 1291 C CA . TYR A 1 162 ? 8.844 -7.634 -1.894 1.00 64.56 162 TYR A CA 1
ATOM 1292 C C . TYR A 1 162 ? 7.638 -6.722 -1.733 1.00 64.56 162 TYR A C 1
ATOM 1294 O O . TYR A 1 162 ? 7.773 -5.594 -1.253 1.00 64.56 162 TYR A O 1
ATOM 1302 N N . LEU A 1 163 ? 6.464 -7.190 -2.160 1.00 64.94 163 LEU A N 1
ATOM 1303 C CA . LEU A 1 163 ? 5.219 -6.505 -1.840 1.00 64.94 163 LEU A CA 1
ATOM 1304 C C . LEU A 1 163 ? 4.967 -6.662 -0.343 1.00 64.94 163 LEU A C 1
ATOM 1306 O O . LEU A 1 163 ? 4.867 -7.768 0.184 1.00 64.94 163 LEU A O 1
ATOM 1310 N N . ASN A 1 164 ? 4.845 -5.531 0.333 1.00 58.75 164 ASN A N 1
ATOM 1311 C CA . ASN A 1 164 ? 4.476 -5.443 1.731 1.00 58.75 164 ASN A CA 1
ATOM 1312 C C . ASN A 1 164 ? 2.947 -5.483 1.821 1.00 58.75 164 ASN A C 1
ATOM 1314 O O . ASN A 1 164 ? 2.314 -4.539 2.302 1.00 58.75 164 ASN A O 1
ATOM 1318 N N . TRP A 1 165 ? 2.336 -6.556 1.319 1.00 57.28 165 TRP A N 1
ATOM 1319 C CA . TRP A 1 165 ? 0.990 -6.926 1.742 1.00 57.28 165 TRP A CA 1
ATOM 1320 C C . TRP A 1 165 ? 1.084 -7.421 3.181 1.00 57.28 165 TRP A C 1
ATOM 1322 O O . TRP A 1 165 ? 2.115 -7.942 3.613 1.00 57.28 165 TRP A O 1
ATOM 1332 N N . SER A 1 166 ? 0.081 -7.117 3.998 1.00 40.78 166 SER A N 1
ATOM 1333 C CA . SER A 1 166 ? 0.050 -7.591 5.377 1.00 40.78 166 SER A CA 1
ATOM 1334 C C . SER A 1 166 ? -0.131 -9.104 5.378 1.00 40.78 166 SER A C 1
ATOM 1336 O O . SER A 1 166 ? -1.247 -9.575 5.503 1.00 40.78 166 SER A O 1
ATOM 1338 N N . ARG A 1 167 ? 0.993 -9.819 5.276 1.00 32.22 167 ARG A N 1
ATOM 1339 C CA . ARG A 1 167 ? 1.093 -11.275 5.211 1.00 32.22 167 ARG A CA 1
ATOM 1340 C C . ARG A 1 167 ? 0.533 -11.845 3.903 1.00 32.22 167 ARG A C 1
ATOM 1342 O O . ARG A 1 167 ? -0.563 -11.529 3.472 1.00 32.22 167 ARG A O 1
ATOM 1349 N N . LEU A 1 168 ? 1.349 -12.681 3.273 1.00 30.11 168 LEU A N 1
ATOM 1350 C CA . LEU A 1 168 ? 0.894 -13.674 2.312 1.00 30.11 168 LEU A CA 1
ATOM 1351 C C . LEU A 1 168 ? -0.311 -14.405 2.913 1.00 30.11 168 LEU A C 1
ATOM 1353 O O . LEU A 1 168 ? -0.199 -14.905 4.034 1.00 30.11 168 LEU A O 1
ATOM 1357 N N . ASP A 1 169 ? -1.396 -14.494 2.150 1.00 25.28 169 ASP A N 1
ATOM 1358 C CA . ASP A 1 169 ? -2.179 -15.722 2.095 1.00 25.28 169 ASP A CA 1
ATOM 1359 C C . ASP A 1 169 ? -1.155 -16.829 1.771 1.00 25.28 169 ASP A C 1
ATOM 1361 O O . ASP A 1 169 ? -0.505 -16.766 0.716 1.00 25.28 169 ASP A O 1
ATOM 1365 N N . PRO A 1 170 ? -0.833 -17.732 2.711 1.00 22.14 170 PRO A N 1
ATOM 1366 C CA . PRO A 1 170 ? 0.065 -18.825 2.407 1.00 22.14 170 PRO A CA 1
ATOM 1367 C C . PRO A 1 170 ? -0.661 -19.751 1.429 1.00 22.14 170 PRO A C 1
ATOM 1369 O O . PRO A 1 170 ? -1.701 -20.312 1.766 1.00 22.14 170 PRO A O 1
ATOM 1372 N N . TYR A 1 171 ? -0.098 -19.938 0.239 1.00 28.81 171 TYR A N 1
ATOM 1373 C CA . TYR A 1 171 ? -0.166 -21.268 -0.362 1.00 28.81 171 TYR A CA 1
ATOM 1374 C C . TYR A 1 171 ? 0.919 -22.135 0.272 1.00 28.81 171 TYR A C 1
ATOM 1376 O O . TYR A 1 171 ? 2.061 -21.633 0.411 1.00 28.81 171 TYR A O 1
#

Foldseek 3Di:
DDPPLPPQLAQEPEDEQDAVQKDWPPGPDSWIKIAGQPQAWKWWKKWAAAPVRHTADIAIDTDGHGDIDTDGDSHNYMYRNDIGHDDPPPPCLQVVQKDWDWDDDPQKIWIKIWRQAQQHKHKWWKWKAQVPHTDDIDIDIADHGDMDRDDMDGVNSVIDMDIPDVDDPDD

Secondary structure (DSSP, 8-state):
--GGGGG-------EESS-TTEEEESTTSSS-EEEE-SSS-EEEEEEEE-TTS-EEEEEEEEE-TT-EEE---SSSEEEEEEEEE--------SGGGEEEEEEEETTEEEEEEEE--SS--EEEEEEEEETTEEEEEEEEEEPTT-EEEEEEEEGGG-EEEEE--SS----

pLDDT: mean 70.18, std 16.7, range [22.14, 93.75]